Protein AF-A0A409YA67-F1 (afdb_monomer_lite)

Secondary structure (DSSP, 8-state):
--------GGG---GGG-EEEEPPTT-TT-EEEEETTTTEEESSPPTT--HHHHTTSBTHHHH--HHHHHHHHHHHHHH-----SS-------------

pLDDT: mean 75.48, std 21.65, range [28.98, 96.06]

Structure (mmCIF, N/CA/C/O backbone):
data_AF-A0A409YA67-F1
#
_entry.id   AF-A0A409YA67-F1
#
loop_
_atom_site.group_PDB
_atom_site.id
_atom_site.type_symbol
_atom_site.label_atom_id
_atom_site.label_alt_id
_atom_site.label_comp_id
_atom_site.label_asym_id
_atom_site.label_entity_id
_atom_site.label_seq_id
_atom_site.pdbx_PDB_ins_code
_atom_site.Cartn_x
_atom_site.Cartn_y
_atom_site.Cartn_z
_atom_site.occupancy
_atom_site.B_iso_or_equiv
_atom_site.auth_seq_id
_atom_site.auth_comp_id
_atom_site.auth_asym_id
_atom_site.auth_atom_id
_atom_site.pdbx_PDB_model_num
ATOM 1 N N . MET A 1 1 ? 13.749 -14.000 -19.914 1.00 39.81 1 MET A N 1
ATOM 2 C CA . MET A 1 1 ? 12.844 -13.155 -19.107 1.00 39.81 1 MET A CA 1
ATOM 3 C C . MET A 1 1 ? 13.116 -11.721 -19.529 1.00 39.81 1 MET A C 1
ATOM 5 O O . MET A 1 1 ? 14.295 -11.386 -19.574 1.00 39.81 1 MET A O 1
ATOM 9 N N . PRO A 1 2 ? 12.131 -10.926 -19.975 1.00 40.69 2 PRO A N 1
ATOM 10 C CA . PRO A 1 2 ? 12.414 -9.546 -20.343 1.00 40.69 2 PRO A CA 1
ATOM 11 C C . PRO A 1 2 ? 12.821 -8.764 -19.089 1.00 40.69 2 PRO A C 1
ATOM 13 O O . PRO A 1 2 ? 12.300 -9.007 -18.002 1.00 40.69 2 PRO A O 1
ATOM 16 N N . ASN A 1 3 ? 13.809 -7.889 -19.267 1.00 43.31 3 ASN A N 1
ATOM 17 C CA . ASN A 1 3 ? 14.406 -7.021 -18.256 1.00 43.31 3 ASN A CA 1
ATOM 18 C C . ASN A 1 3 ? 13.342 -6.358 -17.369 1.00 43.31 3 ASN A C 1
ATOM 20 O O . ASN A 1 3 ? 12.346 -5.852 -17.888 1.00 43.31 3 ASN A O 1
ATOM 24 N N . GLY A 1 4 ? 13.577 -6.353 -16.050 1.00 50.50 4 GLY A N 1
ATOM 25 C CA . GLY A 1 4 ? 12.700 -5.743 -15.049 1.00 50.50 4 GLY A CA 1
ATOM 26 C C . GLY A 1 4 ? 12.352 -4.309 -15.430 1.00 50.50 4 GLY A C 1
ATOM 27 O O . GLY A 1 4 ? 13.172 -3.402 -15.309 1.00 50.50 4 GLY A O 1
ATOM 28 N N . THR A 1 5 ? 11.146 -4.124 -15.957 1.00 59.47 5 THR A N 1
ATOM 29 C CA . THR A 1 5 ? 10.632 -2.804 -16.298 1.00 59.47 5 THR A CA 1
ATOM 30 C C . THR A 1 5 ? 10.286 -2.131 -14.984 1.00 59.47 5 THR A C 1
ATOM 32 O O . THR A 1 5 ? 9.460 -2.638 -14.230 1.00 59.47 5 THR A O 1
ATOM 35 N N . VAL A 1 6 ? 10.957 -1.021 -14.682 1.00 66.50 6 VAL A N 1
ATOM 36 C CA . VAL A 1 6 ? 10.594 -0.186 -13.537 1.00 66.50 6 VAL A CA 1
ATOM 37 C C . VAL A 1 6 ? 9.228 0.416 -13.851 1.00 66.50 6 VAL A C 1
ATOM 39 O O . VAL A 1 6 ? 9.113 1.272 -14.726 1.00 66.50 6 VAL A O 1
ATOM 42 N N . VAL A 1 7 ? 8.191 -0.083 -13.182 1.00 77.81 7 VAL A N 1
ATOM 43 C CA . VAL A 1 7 ? 6.829 0.445 -13.282 1.00 77.81 7 VAL A CA 1
ATOM 44 C C . VAL A 1 7 ? 6.710 1.622 -12.324 1.00 77.81 7 VAL A C 1
ATOM 46 O O . VAL A 1 7 ? 6.953 1.464 -11.128 1.00 77.81 7 VAL A O 1
ATOM 49 N N . ASP A 1 8 ? 6.347 2.795 -12.843 1.00 85.75 8 ASP A N 1
ATOM 50 C CA . ASP A 1 8 ? 6.060 3.966 -12.015 1.00 85.75 8 ASP A CA 1
ATOM 51 C C . ASP A 1 8 ? 4.619 3.879 -11.471 1.00 85.75 8 ASP A C 1
ATOM 53 O O . ASP A 1 8 ? 3.673 3.964 -12.266 1.00 85.75 8 ASP A O 1
ATOM 57 N N . PRO A 1 9 ? 4.422 3.722 -10.145 1.00 84.56 9 PRO A N 1
ATOM 58 C CA . PRO A 1 9 ? 3.101 3.564 -9.539 1.00 84.56 9 PRO A CA 1
ATOM 59 C C . PRO A 1 9 ? 2.137 4.707 -9.848 1.00 84.56 9 PRO A C 1
ATOM 61 O O . PRO A 1 9 ? 0.937 4.487 -9.965 1.00 84.56 9 PRO A O 1
ATOM 64 N N . ILE A 1 10 ? 2.640 5.937 -10.000 1.00 88.94 10 ILE A N 1
ATOM 65 C CA . ILE A 1 10 ? 1.772 7.109 -10.192 1.00 88.94 10 ILE A CA 1
ATOM 66 C C . ILE A 1 10 ? 1.181 7.192 -11.605 1.00 88.94 10 ILE A C 1
ATOM 68 O O . ILE A 1 10 ? 0.367 8.077 -11.866 1.00 88.94 10 ILE A O 1
ATOM 72 N N . THR A 1 11 ? 1.568 6.279 -12.504 1.00 89.31 11 THR A N 1
ATOM 73 C CA . THR A 1 11 ? 0.972 6.139 -13.843 1.00 89.31 11 THR A CA 1
ATOM 74 C C . THR A 1 11 ? -0.524 5.828 -13.763 1.00 89.31 11 THR A C 1
ATOM 76 O O . THR A 1 11 ? -1.272 6.186 -14.670 1.00 89.31 11 THR A O 1
ATOM 79 N N . ASP A 1 12 ? -0.972 5.204 -12.670 1.00 90.88 12 ASP A N 1
ATOM 80 C CA . ASP A 1 12 ? -2.378 4.911 -12.416 1.00 90.88 12 ASP A CA 1
ATOM 81 C C . ASP A 1 12 ? -2.736 5.191 -10.952 1.00 90.88 12 ASP A C 1
ATOM 83 O O . ASP A 1 12 ? -2.405 4.425 -10.047 1.00 90.88 12 ASP A O 1
ATOM 87 N N . LYS A 1 13 ? -3.409 6.321 -10.720 1.00 92.50 13 LYS A N 1
ATOM 88 C CA . LYS A 1 13 ? -3.823 6.784 -9.387 1.00 92.50 13 LYS A CA 1
ATOM 89 C C . LYS A 1 13 ? -5.253 6.397 -9.004 1.00 92.50 13 LYS A C 1
ATOM 91 O O . LYS A 1 13 ? -5.703 6.799 -7.937 1.00 92.50 13 LYS A O 1
ATOM 96 N N . ASP A 1 14 ? -5.977 5.667 -9.851 1.00 93.94 14 ASP A N 1
ATOM 97 C CA . ASP A 1 14 ? -7.343 5.253 -9.528 1.00 93.94 14 ASP A CA 1
ATOM 98 C C . ASP A 1 14 ? -7.314 4.113 -8.493 1.00 93.94 14 ASP A C 1
ATOM 100 O O . ASP A 1 14 ? -6.869 3.011 -8.824 1.00 93.94 14 ASP A O 1
ATOM 104 N N . PRO A 1 15 ? -7.792 4.333 -7.253 1.00 91.19 15 PRO A N 1
ATOM 105 C CA . PRO A 1 15 ? -7.691 3.354 -6.172 1.00 91.19 15 PRO A CA 1
ATOM 106 C C . PRO A 1 15 ? -8.442 2.047 -6.459 1.00 91.19 15 PRO A C 1
ATOM 108 O O . PRO A 1 15 ? -8.104 1.017 -5.882 1.00 91.19 15 PRO A O 1
ATOM 111 N N . SER A 1 16 ? -9.416 2.047 -7.378 1.00 93.62 16 SER A N 1
ATOM 112 C CA . SER A 1 16 ? -10.154 0.837 -7.763 1.00 93.62 16 SER A CA 1
ATOM 113 C C . SER A 1 16 ? -9.327 -0.146 -8.599 1.00 93.62 16 SER A C 1
ATOM 115 O O . SER A 1 16 ? -9.696 -1.313 -8.735 1.00 93.62 16 SER A O 1
ATOM 117 N N . HIS A 1 17 ? -8.209 0.308 -9.174 1.00 94.62 17 HIS A N 1
ATOM 118 C CA . HIS A 1 17 ? -7.274 -0.541 -9.916 1.00 94.62 17 HIS A CA 1
ATOM 119 C C . HIS A 1 17 ? -6.202 -1.159 -9.014 1.00 94.62 17 HIS A C 1
ATOM 121 O O . HIS A 1 17 ? -5.472 -2.055 -9.446 1.00 94.62 17 HIS A O 1
ATOM 127 N N . TRP A 1 18 ? -6.116 -0.677 -7.776 1.00 95.38 18 TRP A N 1
ATOM 128 C CA . TRP A 1 18 ? -5.199 -1.160 -6.763 1.00 95.38 18 TRP A CA 1
ATOM 129 C C . TRP A 1 18 ? -5.877 -2.196 -5.883 1.00 95.38 18 TRP A C 1
ATOM 131 O O . TRP A 1 18 ? -7.033 -2.044 -5.494 1.00 95.38 18 TRP A O 1
ATOM 141 N N . VAL A 1 19 ? -5.127 -3.235 -5.543 1.00 94.56 19 VAL A N 1
ATOM 142 C CA . VAL A 1 19 ? -5.548 -4.266 -4.602 1.00 94.56 19 VAL A CA 1
ATOM 143 C C . VAL A 1 19 ? -4.489 -4.387 -3.517 1.00 94.56 19 VAL A C 1
ATOM 145 O O . VAL A 1 19 ? -3.288 -4.377 -3.806 1.00 94.56 19 VAL A O 1
ATOM 148 N N . VAL A 1 20 ? -4.955 -4.486 -2.277 1.00 93.00 20 VAL A N 1
ATOM 149 C CA . VAL A 1 20 ? -4.136 -4.749 -1.103 1.00 93.00 20 VAL A CA 1
ATOM 150 C C . VAL A 1 20 ? -4.641 -6.006 -0.429 1.00 93.00 20 VAL A C 1
ATOM 152 O O . VAL A 1 20 ? -5.819 -6.114 -0.101 1.00 93.00 20 VAL A O 1
ATOM 155 N N . GLU A 1 21 ? -3.737 -6.952 -0.237 1.00 91.00 21 GLU A N 1
ATOM 156 C CA . GLU A 1 21 ? -4.041 -8.262 0.322 1.00 91.00 21 GLU A CA 1
ATOM 157 C C . GLU A 1 21 ? -2.977 -8.630 1.358 1.00 91.00 21 GLU A C 1
ATOM 159 O O . GLU A 1 21 ? -1.828 -8.183 1.286 1.00 91.00 21 GLU A O 1
ATOM 164 N N . ARG A 1 22 ? -3.372 -9.444 2.340 1.00 86.25 22 ARG A N 1
ATOM 165 C CA . ARG A 1 22 ? -2.444 -10.131 3.242 1.00 86.25 22 ARG A CA 1
ATOM 166 C C . ARG A 1 22 ? -2.207 -11.543 2.738 1.00 86.25 22 ARG A C 1
ATOM 168 O O . ARG A 1 22 ? -3.142 -12.194 2.269 1.00 86.25 22 ARG A O 1
ATOM 175 N N . ASP A 1 23 ? -0.983 -12.030 2.897 1.00 77.81 23 ASP A N 1
ATOM 176 C CA . ASP A 1 23 ? -0.685 -13.429 2.625 1.00 77.81 23 ASP A CA 1
ATOM 177 C C . ASP A 1 23 ? -1.573 -14.350 3.485 1.00 77.81 23 ASP A C 1
ATOM 179 O O . ASP A 1 23 ? -1.884 -14.042 4.644 1.00 77.81 23 ASP A O 1
ATOM 183 N N . PRO A 1 24 ? -2.033 -15.486 2.932 1.00 70.19 24 PRO A N 1
ATOM 184 C CA . PRO A 1 24 ? -2.824 -16.438 3.691 1.00 70.19 24 PRO A CA 1
ATOM 185 C C . PRO A 1 24 ? -1.993 -17.050 4.836 1.00 70.19 24 PRO A C 1
ATOM 187 O O . PRO A 1 24 ? -0.762 -17.081 4.780 1.00 70.19 24 PRO A O 1
ATOM 190 N N . PRO A 1 25 ? -2.642 -17.593 5.882 1.00 63.69 25 PRO A N 1
ATOM 191 C CA . PRO A 1 25 ? -1.943 -18.299 6.952 1.00 63.69 25 PRO A CA 1
ATOM 192 C C . PRO A 1 25 ? -1.014 -19.399 6.400 1.00 63.69 25 PRO A C 1
ATOM 194 O O . PRO A 1 25 ? -1.415 -20.107 5.472 1.00 63.69 25 PRO A O 1
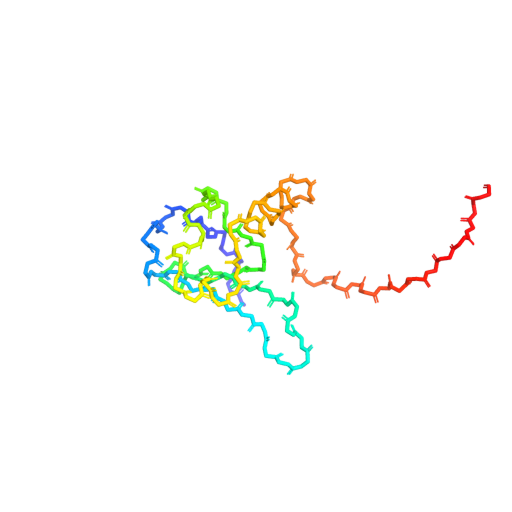ATOM 197 N N . PRO A 1 26 ? 0.181 -19.612 6.988 1.00 66.00 26 PRO A N 1
ATOM 198 C CA . PRO A 1 26 ? 0.677 -19.056 8.254 1.00 66.00 26 PRO A CA 1
ATOM 199 C C . PRO A 1 26 ? 1.342 -17.669 8.142 1.00 66.00 26 PRO A C 1
ATOM 201 O O . PRO A 1 26 ? 1.656 -17.071 9.171 1.00 66.00 26 PRO A O 1
ATOM 204 N N . ASP A 1 27 ? 1.514 -17.138 6.932 1.00 63.03 27 ASP A N 1
ATOM 205 C CA . ASP A 1 27 ? 2.312 -15.940 6.632 1.00 63.03 27 ASP A CA 1
ATOM 206 C C . ASP A 1 27 ? 1.500 -14.628 6.686 1.00 63.03 27 ASP A C 1
ATOM 208 O O . ASP A 1 27 ? 1.869 -13.626 6.080 1.00 63.03 27 ASP A O 1
ATOM 212 N N . VAL A 1 28 ? 0.432 -14.600 7.497 1.00 62.00 28 VAL A N 1
ATOM 213 C CA . VAL A 1 28 ? -0.564 -13.508 7.668 1.00 62.00 28 VAL A CA 1
ATOM 214 C C . VAL A 1 28 ? 0.004 -12.124 8.034 1.00 62.00 28 VAL A C 1
ATOM 216 O O . VAL A 1 28 ? -0.731 -11.147 8.167 1.00 62.00 28 VAL A O 1
ATOM 219 N N . HIS A 1 29 ? 1.317 -12.023 8.212 1.00 65.75 29 HIS A N 1
ATOM 220 C CA . HIS A 1 29 ? 2.028 -10.806 8.585 1.00 65.75 29 HIS A CA 1
ATOM 221 C C . HIS A 1 29 ? 2.500 -9.983 7.381 1.00 65.75 29 HIS A C 1
ATOM 223 O O . HIS A 1 29 ? 3.008 -8.881 7.577 1.00 65.75 29 HIS A O 1
ATOM 229 N N . VAL A 1 30 ? 2.370 -10.498 6.155 1.00 79.69 30 VAL A N 1
ATOM 230 C CA . VAL A 1 30 ? 2.881 -9.832 4.953 1.00 79.69 30 VAL A CA 1
ATOM 231 C C . VAL A 1 30 ? 1.725 -9.230 4.159 1.00 79.69 30 VAL A C 1
ATOM 233 O O . VAL A 1 30 ? 0.801 -9.937 3.768 1.00 79.69 30 VAL A O 1
ATOM 236 N N . ILE A 1 31 ? 1.773 -7.914 3.935 1.00 86.44 31 ILE A N 1
ATOM 237 C CA . ILE A 1 31 ? 0.843 -7.179 3.068 1.00 86.44 31 ILE A CA 1
ATOM 238 C C . ILE A 1 31 ? 1.529 -6.956 1.723 1.00 86.44 31 ILE A C 1
ATOM 240 O O . ILE A 1 31 ? 2.703 -6.588 1.689 1.00 86.44 31 ILE A O 1
ATOM 244 N N . PHE A 1 32 ? 0.800 -7.121 0.625 1.00 88.69 32 PHE A N 1
ATOM 245 C CA . PHE A 1 32 ? 1.277 -6.738 -0.697 1.00 88.69 32 PHE A CA 1
ATOM 246 C C . PHE A 1 32 ? 0.294 -5.814 -1.413 1.00 88.69 32 PHE A C 1
ATOM 248 O O . PHE A 1 32 ? -0.919 -5.867 -1.221 1.00 88.69 32 PHE A O 1
ATOM 255 N N . PHE A 1 33 ? 0.859 -4.956 -2.255 1.00 91.25 33 PHE A N 1
ATOM 256 C CA . PHE A 1 33 ? 0.179 -3.975 -3.082 1.00 91.25 33 PHE A CA 1
ATOM 257 C C . PHE A 1 33 ? 0.344 -4.378 -4.539 1.00 91.25 33 PHE A C 1
ATOM 259 O O . PHE A 1 33 ? 1.465 -4.577 -5.018 1.00 91.25 33 PHE A O 1
ATOM 266 N N . GLN A 1 34 ? -0.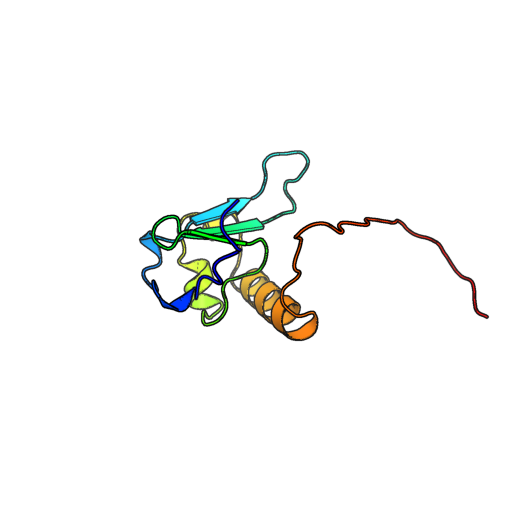760 -4.439 -5.270 1.00 92.88 34 GLN A N 1
ATOM 267 C CA . GLN A 1 34 ? -0.741 -4.754 -6.691 1.00 92.88 34 GLN A CA 1
ATOM 268 C C . GLN A 1 34 ? -1.614 -3.789 -7.488 1.00 92.88 34 GLN A C 1
ATOM 270 O O . GLN A 1 34 ? -2.679 -3.372 -7.040 1.00 92.88 34 GLN A O 1
ATOM 275 N N . ASN A 1 35 ? -1.168 -3.471 -8.699 1.00 92.25 35 ASN A N 1
ATOM 276 C CA . ASN A 1 35 ? -1.996 -2.862 -9.732 1.00 92.25 35 ASN A CA 1
ATOM 277 C C . ASN A 1 35 ? -1.749 -3.621 -11.047 1.00 92.25 35 ASN A C 1
ATOM 279 O O . ASN A 1 35 ? -0.776 -3.342 -11.762 1.00 92.25 35 ASN A O 1
ATOM 283 N N . PRO A 1 36 ? -2.623 -4.586 -11.390 1.00 88.94 36 PRO A N 1
ATOM 284 C CA . PRO A 1 36 ? -2.477 -5.399 -12.593 1.00 88.94 36 PRO A CA 1
ATOM 285 C C . PRO A 1 36 ? -2.525 -4.597 -13.898 1.00 88.94 36 PRO A C 1
ATOM 287 O O . PRO A 1 36 ? -1.967 -5.047 -14.897 1.00 88.94 36 PRO A O 1
ATOM 290 N N . LYS A 1 37 ? -3.158 -3.412 -13.918 1.00 89.38 37 LYS A N 1
ATOM 291 C CA . LYS A 1 37 ? -3.269 -2.593 -15.138 1.00 89.38 37 LYS A CA 1
ATOM 292 C C . LYS A 1 37 ? -1.928 -2.041 -15.593 1.00 89.38 37 LYS A C 1
ATOM 294 O O . LYS A 1 37 ? -1.685 -1.953 -16.794 1.00 89.38 37 LYS A O 1
ATOM 299 N N . ILE A 1 38 ? -1.071 -1.691 -14.640 1.00 85.75 38 ILE A N 1
ATOM 300 C CA . ILE A 1 38 ? 0.289 -1.204 -14.904 1.00 85.75 38 ILE A CA 1
ATOM 301 C C . ILE A 1 38 ? 1.354 -2.279 -14.653 1.00 85.75 38 ILE A C 1
ATOM 303 O O . ILE A 1 38 ? 2.538 -2.021 -14.844 1.00 85.75 38 ILE A O 1
ATOM 307 N N . GLY A 1 39 ? 0.951 -3.486 -14.243 1.00 85.44 39 GLY A N 1
ATOM 308 C CA . GLY A 1 39 ? 1.867 -4.577 -13.910 1.00 85.44 39 GLY A CA 1
ATOM 309 C C . GLY A 1 39 ? 2.687 -4.319 -12.643 1.00 85.44 39 GLY A C 1
ATOM 310 O O . GLY A 1 39 ? 3.825 -4.776 -12.555 1.00 85.44 39 GLY A O 1
ATOM 311 N N . TYR A 1 40 ? 2.141 -3.568 -11.682 1.00 87.44 40 TYR A N 1
ATOM 312 C CA . TYR A 1 40 ? 2.796 -3.292 -10.404 1.00 87.44 40 TYR A CA 1
ATOM 313 C C . TYR A 1 40 ? 2.497 -4.392 -9.380 1.00 87.44 40 TYR A C 1
ATOM 315 O O . TYR A 1 40 ? 1.342 -4.787 -9.221 1.00 87.44 40 TYR A O 1
ATOM 323 N N . PHE A 1 41 ? 3.527 -4.835 -8.659 1.00 87.56 41 PHE A N 1
ATOM 324 C CA . PHE A 1 41 ? 3.433 -5.747 -7.518 1.00 87.56 41 PHE A CA 1
ATOM 325 C C . PHE A 1 41 ? 4.589 -5.464 -6.550 1.00 87.56 41 PHE A C 1
ATOM 327 O O . PHE A 1 41 ? 5.742 -5.392 -6.982 1.00 87.56 41 PHE A O 1
ATOM 334 N N . SER A 1 42 ? 4.299 -5.275 -5.263 1.00 86.38 42 SER A N 1
ATOM 335 C CA . SER A 1 42 ? 5.300 -4.929 -4.248 1.00 86.38 42 SER A CA 1
ATOM 336 C C . SER A 1 42 ? 4.807 -5.223 -2.833 1.00 86.38 42 SER A C 1
ATOM 338 O O . SER A 1 42 ? 3.628 -5.054 -2.542 1.00 86.38 42 SER A O 1
ATOM 340 N N . TYR A 1 43 ? 5.725 -5.584 -1.937 1.00 86.06 43 TYR A N 1
ATOM 341 C CA . TYR A 1 43 ? 5.469 -5.645 -0.492 1.00 86.06 43 TYR A CA 1
ATOM 342 C C . TYR A 1 43 ? 5.620 -4.275 0.189 1.00 86.06 43 TYR A C 1
ATOM 344 O O . TYR A 1 43 ? 5.053 -4.033 1.250 1.00 86.06 43 TYR A O 1
ATOM 352 N N . ASP A 1 44 ? 6.342 -3.347 -0.443 1.00 85.88 44 ASP A N 1
ATOM 353 C CA . ASP A 1 44 ? 6.381 -1.950 -0.018 1.00 85.88 44 ASP A CA 1
ATOM 354 C C . ASP A 1 44 ? 5.180 -1.170 -0.565 1.00 85.88 44 ASP A C 1
ATOM 356 O O . ASP A 1 44 ? 4.780 -1.402 -1.715 1.00 85.88 44 ASP A O 1
ATOM 360 N N . PRO A 1 45 ? 4.687 -0.156 0.170 1.00 89.31 45 PRO A N 1
ATOM 361 C CA . PRO A 1 45 ? 3.655 0.733 -0.341 1.00 89.31 45 PRO A CA 1
ATOM 362 C C . PRO A 1 45 ? 4.154 1.523 -1.564 1.00 89.31 45 PRO A C 1
ATOM 364 O O . PRO A 1 45 ? 5.282 2.052 -1.547 1.00 89.31 45 PRO A O 1
ATOM 367 N N . PRO A 1 46 ? 3.318 1.699 -2.605 1.00 90.62 46 PRO A N 1
ATOM 368 C CA . PRO A 1 46 ? 3.715 2.392 -3.824 1.00 90.62 46 PRO A CA 1
ATOM 369 C C . PRO A 1 46 ? 4.186 3.823 -3.549 1.00 90.62 46 PRO A C 1
ATOM 371 O O . PRO A 1 46 ? 3.604 4.583 -2.767 1.00 90.62 46 PRO A O 1
ATOM 374 N N . LYS A 1 47 ? 5.298 4.206 -4.186 1.00 89.50 47 LYS A N 1
ATOM 375 C CA . LYS A 1 47 ? 5.836 5.571 -4.096 1.00 89.50 47 LYS A CA 1
ATOM 376 C C . LYS A 1 47 ? 4.870 6.567 -4.737 1.00 89.50 47 LYS A C 1
ATOM 378 O O . LYS A 1 47 ? 4.254 6.272 -5.752 1.00 89.50 47 LYS A O 1
ATOM 383 N N . GLY A 1 48 ? 4.777 7.757 -4.145 1.00 89.25 48 GLY A N 1
ATOM 384 C CA . GLY A 1 48 ? 3.931 8.843 -4.654 1.00 89.25 48 GLY A CA 1
ATOM 385 C C . GLY A 1 48 ? 2.468 8.817 -4.194 1.00 89.25 48 GLY A C 1
ATOM 386 O O . GLY A 1 48 ? 1.698 9.658 -4.663 1.00 89.25 48 GLY A O 1
ATOM 387 N N . PHE A 1 49 ? 2.120 7.904 -3.280 1.00 92.38 49 PHE A N 1
ATOM 388 C CA . PHE A 1 49 ? 0.826 7.844 -2.595 1.00 92.38 49 PHE A CA 1
ATOM 389 C C . PHE A 1 49 ? 0.954 8.247 -1.118 1.00 92.38 49 PHE A C 1
ATOM 391 O O . PHE A 1 49 ? 1.964 7.938 -0.471 1.00 92.38 49 PHE A O 1
ATOM 398 N N . THR A 1 50 ? -0.055 8.938 -0.587 1.00 95.06 50 THR A N 1
ATOM 399 C CA . THR A 1 50 ? -0.194 9.236 0.846 1.00 95.06 50 THR A CA 1
ATOM 400 C C . THR A 1 50 ? -0.863 8.081 1.586 1.00 95.06 50 THR A C 1
ATOM 402 O O . THR A 1 50 ? -1.477 7.208 0.979 1.00 95.06 50 THR A O 1
ATOM 405 N N . ALA A 1 51 ? -0.777 8.076 2.918 1.00 94.31 51 ALA A N 1
ATOM 406 C CA . ALA A 1 51 ? -1.429 7.048 3.727 1.00 94.31 51 ALA A CA 1
ATOM 407 C C . ALA A 1 51 ? -2.954 7.039 3.526 1.00 94.31 51 ALA A C 1
ATOM 409 O O . ALA A 1 51 ? -3.559 5.974 3.481 1.00 94.31 51 ALA A O 1
ATOM 410 N N . GLU A 1 52 ? -3.559 8.218 3.361 1.00 96.06 52 GLU A N 1
ATOM 411 C CA . GLU A 1 52 ? -4.985 8.396 3.082 1.00 96.06 52 GLU A CA 1
ATOM 412 C C . GLU A 1 52 ? -5.385 7.826 1.717 1.00 96.06 52 GLU A C 1
ATOM 414 O O . GLU A 1 52 ? -6.489 7.311 1.582 1.00 96.06 52 GLU A O 1
ATOM 419 N N . GLU A 1 53 ? -4.504 7.898 0.717 1.00 95.50 53 GLU A N 1
ATOM 420 C CA . GLU A 1 53 ? -4.739 7.277 -0.590 1.00 95.50 53 GLU A CA 1
ATOM 421 C C . GLU A 1 53 ? -4.583 5.750 -0.513 1.00 95.50 53 GLU A C 1
ATOM 423 O O . GLU A 1 53 ? -5.398 5.024 -1.075 1.00 95.50 53 GLU A O 1
ATOM 428 N N . LEU A 1 54 ? -3.587 5.243 0.226 1.00 94.25 54 LEU A N 1
ATOM 429 C CA . LEU A 1 54 ? -3.364 3.798 0.372 1.00 94.25 54 LEU A CA 1
ATOM 430 C C . LEU A 1 54 ? -4.543 3.081 1.039 1.00 94.25 54 LEU A C 1
ATOM 432 O O . LEU A 1 54 ? -4.921 1.997 0.603 1.00 94.25 54 LEU A O 1
ATOM 436 N N . VAL A 1 55 ? -5.148 3.680 2.072 1.00 95.38 55 VAL A N 1
ATOM 437 C CA . VAL A 1 55 ? -6.321 3.092 2.752 1.00 95.38 55 VAL A CA 1
ATOM 438 C C . VAL A 1 55 ? -7.588 3.096 1.888 1.00 95.38 55 VAL A C 1
ATOM 440 O O . VAL A 1 55 ? -8.580 2.492 2.278 1.00 95.38 55 VAL A O 1
ATOM 443 N N . GLN A 1 56 ? -7.581 3.774 0.735 1.00 95.88 56 GLN A N 1
ATOM 444 C CA . GLN A 1 56 ? -8.695 3.758 -0.220 1.00 95.88 56 GLN A CA 1
ATOM 445 C C . GLN A 1 56 ? -8.577 2.639 -1.260 1.00 95.88 56 GLN A C 1
ATOM 447 O O . GLN A 1 56 ? -9.513 2.439 -2.032 1.00 95.88 56 GLN A O 1
ATOM 452 N N . PHE A 1 57 ? -7.447 1.929 -1.317 1.00 95.75 57 PHE A N 1
ATOM 453 C CA . PHE A 1 57 ? -7.274 0.816 -2.247 1.00 95.75 57 PHE A CA 1
ATOM 454 C C . PHE A 1 57 ? -8.213 -0.341 -1.907 1.00 95.75 57 PHE A C 1
ATOM 456 O O . PHE A 1 57 ? -8.586 -0.553 -0.751 1.00 95.75 57 PHE A O 1
ATOM 463 N N . ASN A 1 58 ? -8.581 -1.125 -2.918 1.00 95.19 58 ASN A N 1
ATOM 464 C CA . ASN A 1 58 ? -9.458 -2.267 -2.703 1.00 95.19 58 ASN A CA 1
ATOM 465 C C . ASN A 1 58 ? -8.790 -3.300 -1.773 1.00 95.19 58 ASN A C 1
ATOM 467 O O . ASN A 1 58 ? -7.630 -3.650 -1.984 1.00 95.19 58 ASN A O 1
ATOM 471 N N . GLY A 1 59 ? -9.504 -3.780 -0.751 1.00 91.31 59 GLY A N 1
ATOM 472 C CA . GLY A 1 59 ? -8.974 -4.710 0.264 1.00 91.31 59 GLY A CA 1
ATOM 473 C C . GLY A 1 59 ? -8.117 -4.060 1.362 1.00 91.31 59 GLY A C 1
ATOM 474 O O . GLY A 1 59 ? -7.752 -4.720 2.336 1.00 91.31 59 GLY A O 1
ATOM 475 N N . ALA A 1 60 ? -7.835 -2.754 1.269 1.00 92.06 60 ALA A N 1
ATOM 476 C CA . ALA A 1 60 ? -7.019 -2.061 2.261 1.00 92.06 60 ALA A CA 1
ATOM 477 C C . ALA A 1 60 ? -7.666 -2.042 3.651 1.00 92.06 60 ALA A C 1
ATOM 479 O O . ALA A 1 60 ? -6.972 -2.269 4.632 1.00 92.06 60 ALA A O 1
ATOM 480 N N . GLU A 1 61 ? -8.980 -1.849 3.759 1.00 89.75 61 GLU A N 1
ATOM 481 C CA . GLU A 1 61 ? -9.674 -1.788 5.057 1.00 89.75 61 GLU A CA 1
ATOM 482 C C . GLU A 1 61 ? -9.566 -3.079 5.890 1.00 89.75 61 GLU A C 1
ATOM 484 O O . GLU A 1 61 ? -9.608 -3.033 7.119 1.00 89.75 61 GLU A O 1
ATOM 489 N N . GLU A 1 62 ? -9.374 -4.227 5.235 1.00 87.19 62 GLU A N 1
ATOM 490 C CA . GLU A 1 62 ? -9.176 -5.527 5.887 1.00 87.19 62 GLU A CA 1
ATOM 491 C C . GLU A 1 62 ? -7.699 -5.772 6.251 1.00 87.19 62 GLU A C 1
ATOM 493 O O . GLU A 1 62 ? -7.381 -6.619 7.094 1.00 87.19 62 GLU A O 1
ATOM 498 N N . CYS A 1 63 ? -6.788 -5.016 5.630 1.00 85.44 63 CYS A N 1
ATOM 499 C CA . CYS A 1 63 ? -5.349 -5.257 5.660 1.00 85.44 63 CYS A CA 1
ATOM 500 C C . CYS A 1 63 ? -4.540 -4.173 6.392 1.00 85.44 63 CYS A C 1
ATOM 502 O O . CYS A 1 63 ? -3.485 -4.495 6.940 1.00 85.44 63 CYS A O 1
ATOM 504 N N . LEU A 1 64 ? -4.997 -2.920 6.422 1.00 87.69 64 LEU A N 1
ATOM 505 C CA . LEU A 1 64 ? -4.273 -1.777 6.978 1.00 87.69 64 LEU A CA 1
ATOM 506 C C . LEU A 1 64 ? -5.196 -0.699 7.560 1.00 87.69 64 LEU A C 1
ATOM 508 O O . LEU A 1 64 ? -6.160 -0.242 6.951 1.00 87.69 64 LEU A O 1
ATOM 512 N N . THR A 1 65 ? -4.808 -0.199 8.724 1.00 90.62 65 THR A N 1
ATOM 513 C CA . THR A 1 65 ? -5.293 1.059 9.288 1.00 90.62 65 THR A CA 1
ATOM 514 C C . THR A 1 65 ? -4.501 2.251 8.743 1.00 90.62 65 THR A C 1
ATOM 516 O O . THR A 1 65 ? -3.400 2.118 8.203 1.00 90.62 65 THR A O 1
ATOM 519 N N . LEU A 1 66 ? -5.029 3.465 8.935 1.00 93.44 66 LEU A N 1
ATOM 520 C CA . LEU A 1 66 ? -4.327 4.696 8.557 1.00 93.44 66 LEU A CA 1
ATOM 521 C C . LEU A 1 66 ? -2.978 4.859 9.281 1.00 93.44 66 LEU A C 1
ATOM 523 O O . LEU A 1 66 ? -2.035 5.398 8.704 1.00 93.44 66 LEU A O 1
ATOM 527 N N . GLU A 1 67 ? -2.872 4.417 10.537 1.00 91.38 67 GLU A N 1
ATOM 528 C CA . GLU A 1 67 ? -1.612 4.478 11.287 1.00 91.38 67 GLU A CA 1
ATOM 529 C C . GLU A 1 67 ? -0.584 3.479 10.748 1.00 91.38 67 GLU A C 1
ATOM 531 O O . GLU A 1 67 ? 0.574 3.848 10.551 1.00 91.38 67 GLU A O 1
ATOM 536 N N . GLU A 1 68 ? -1.009 2.260 10.411 1.00 89.50 68 GLU A N 1
ATOM 537 C CA . GLU A 1 68 ? -0.143 1.261 9.774 1.00 89.50 68 GLU A CA 1
ATOM 538 C C . GLU A 1 68 ? 0.332 1.728 8.393 1.00 89.50 68 GLU A C 1
ATOM 540 O O . GLU A 1 68 ? 1.518 1.627 8.087 1.00 89.50 68 GLU A O 1
ATOM 545 N N . ALA A 1 69 ? -0.537 2.343 7.584 1.00 91.19 69 ALA A N 1
ATOM 546 C CA . ALA A 1 69 ? -0.144 2.921 6.299 1.00 91.19 69 ALA A CA 1
ATOM 547 C C . ALA A 1 69 ? 0.928 4.018 6.451 1.00 91.19 69 ALA A C 1
ATOM 549 O O . ALA A 1 69 ? 1.891 4.068 5.680 1.00 91.19 69 ALA A O 1
ATOM 550 N N . LYS A 1 70 ? 0.807 4.881 7.471 1.00 92.00 70 LYS A N 1
ATOM 551 C CA . LYS A 1 70 ? 1.833 5.890 7.797 1.00 92.00 70 LYS A CA 1
ATOM 552 C C . LYS A 1 70 ? 3.147 5.241 8.226 1.00 92.00 70 LYS A C 1
ATOM 554 O O . LYS A 1 70 ? 4.209 5.704 7.801 1.00 92.00 70 LYS A O 1
ATOM 559 N N . ALA A 1 71 ? 3.079 4.178 9.028 1.00 89.88 71 ALA A N 1
ATOM 560 C CA . ALA A 1 71 ? 4.252 3.428 9.458 1.00 89.88 71 ALA A CA 1
ATOM 561 C C . ALA A 1 71 ? 4.969 2.784 8.260 1.00 89.88 71 ALA A C 1
ATOM 563 O O . ALA A 1 71 ? 6.170 2.981 8.113 1.00 89.88 71 ALA A O 1
ATOM 564 N N . LEU A 1 72 ? 4.236 2.137 7.347 1.00 87.94 72 LEU A N 1
ATOM 565 C CA . LEU A 1 72 ? 4.791 1.518 6.135 1.00 87.94 72 LEU A CA 1
ATOM 566 C C . LEU A 1 72 ? 5.460 2.542 5.204 1.00 87.94 72 LEU A C 1
ATOM 568 O O . LEU A 1 72 ? 6.552 2.307 4.689 1.00 87.94 72 LEU A O 1
ATOM 572 N N . ILE A 1 73 ? 4.838 3.710 4.994 1.00 89.88 73 ILE A N 1
ATOM 573 C CA . ILE A 1 73 ? 5.445 4.794 4.200 1.00 89.88 73 ILE A CA 1
ATOM 574 C C . ILE A 1 73 ? 6.740 5.287 4.855 1.00 89.88 73 ILE A C 1
ATOM 576 O O . ILE A 1 73 ? 7.724 5.532 4.153 1.00 89.88 73 ILE A O 1
ATOM 580 N N . THR A 1 74 ? 6.732 5.451 6.179 1.00 88.38 74 THR A N 1
ATOM 581 C CA . THR A 1 74 ? 7.905 5.893 6.945 1.00 88.38 74 THR A CA 1
ATOM 582 C C . THR A 1 74 ? 9.024 4.863 6.845 1.00 88.38 74 THR A C 1
ATOM 584 O O . THR A 1 74 ? 10.130 5.217 6.446 1.00 88.38 74 THR A O 1
ATOM 587 N N . GLU A 1 75 ? 8.717 3.586 7.073 1.00 84.50 75 GLU A N 1
ATOM 588 C CA . GLU A 1 75 ? 9.663 2.477 6.967 1.00 84.50 75 GLU A CA 1
ATOM 589 C C . GLU A 1 75 ? 10.304 2.404 5.575 1.00 84.50 75 GLU A C 1
ATOM 591 O O . GLU A 1 75 ? 11.529 2.373 5.467 1.00 84.50 7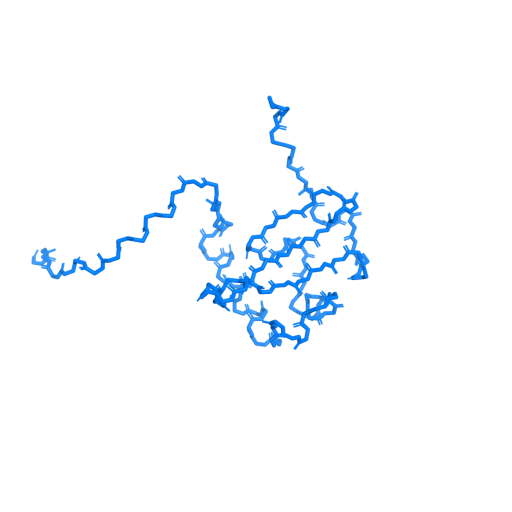5 GLU A O 1
ATOM 596 N N . ARG A 1 76 ? 9.503 2.474 4.504 1.00 86.00 76 ARG A N 1
ATOM 597 C CA . ARG A 1 76 ? 10.003 2.515 3.119 1.00 86.00 76 ARG A CA 1
ATOM 598 C C . ARG A 1 76 ? 10.912 3.722 2.863 1.00 86.00 76 ARG A C 1
ATOM 600 O O . ARG A 1 76 ? 11.849 3.647 2.070 1.00 86.00 76 ARG A O 1
ATOM 607 N N . ASN A 1 77 ? 10.622 4.874 3.467 1.00 83.00 77 ASN A N 1
ATOM 608 C CA . ASN A 1 77 ? 11.447 6.072 3.293 1.00 83.00 77 ASN A CA 1
ATOM 609 C C . ASN A 1 77 ? 12.776 5.970 4.062 1.00 83.00 77 ASN A C 1
ATOM 611 O O . ASN A 1 77 ? 13.792 6.442 3.558 1.00 83.00 77 ASN A O 1
ATOM 615 N N . GLU A 1 78 ? 12.777 5.353 5.246 1.00 81.31 78 GLU A N 1
ATOM 616 C CA . GLU A 1 78 ? 13.967 5.176 6.089 1.00 81.31 78 GLU A CA 1
ATOM 617 C C . GLU A 1 78 ? 14.884 4.052 5.593 1.00 81.31 78 GLU A C 1
ATOM 619 O O . GLU A 1 78 ? 16.100 4.229 5.522 1.00 81.31 78 GLU A O 1
ATOM 624 N N . LYS A 1 79 ? 14.312 2.898 5.235 1.00 70.56 79 LYS A N 1
ATOM 625 C CA . LYS A 1 79 ? 15.058 1.706 4.799 1.00 70.56 79 LYS A CA 1
ATOM 626 C C . LYS A 1 79 ? 15.337 1.688 3.292 1.00 70.56 79 LYS A C 1
ATOM 628 O O . LYS A 1 79 ? 16.131 0.873 2.825 1.00 70.56 79 LYS A O 1
ATOM 633 N N . GLY A 1 80 ? 14.709 2.587 2.530 1.00 62.41 80 GLY A N 1
ATOM 634 C CA . GLY A 1 80 ? 14.546 2.429 1.086 1.00 62.41 80 GLY A CA 1
ATOM 635 C C . GLY A 1 80 ? 13.452 1.403 0.768 1.00 62.41 80 GLY A C 1
ATOM 636 O O . GLY A 1 80 ? 12.884 0.790 1.667 1.00 62.41 80 GLY A O 1
ATOM 637 N N . THR A 1 81 ? 13.135 1.213 -0.517 1.00 53.56 81 THR A N 1
ATOM 638 C CA . THR A 1 81 ? 12.292 0.074 -0.916 1.00 53.56 81 THR A CA 1
ATOM 639 C C . THR A 1 81 ? 13.034 -1.195 -0.537 1.00 53.56 81 THR A C 1
ATOM 641 O O . THR A 1 81 ? 14.144 -1.414 -1.040 1.00 53.56 81 THR A O 1
ATOM 644 N N . LEU A 1 82 ? 12.454 -1.995 0.353 1.00 47.19 82 LEU A N 1
ATOM 645 C CA . LEU A 1 82 ? 12.887 -3.350 0.617 1.00 47.19 82 LEU A CA 1
ATOM 646 C C . LEU A 1 82 ? 12.669 -4.101 -0.696 1.00 47.19 82 LEU A C 1
ATOM 648 O O . LEU A 1 82 ? 11.600 -4.620 -0.999 1.00 47.19 82 LEU A O 1
ATOM 652 N N . ASN A 1 83 ? 13.713 -4.113 -1.523 1.00 38.19 83 ASN A N 1
ATOM 653 C CA . ASN A 1 83 ? 13.821 -5.000 -2.662 1.00 38.19 83 ASN A CA 1
ATOM 654 C C . ASN A 1 83 ? 13.864 -6.418 -2.077 1.00 38.19 83 ASN A C 1
ATOM 656 O O . ASN A 1 83 ? 14.925 -7.020 -1.946 1.00 38.19 83 ASN A O 1
ATOM 660 N N . VAL A 1 84 ? 12.707 -6.981 -1.724 1.00 39.81 84 VAL A N 1
ATOM 661 C CA . VAL A 1 84 ? 12.562 -8.412 -1.444 1.00 39.81 84 VAL A CA 1
ATOM 662 C C . VAL A 1 84 ? 12.563 -9.179 -2.772 1.00 39.81 84 VAL A C 1
ATOM 664 O O . VAL A 1 84 ? 11.859 -10.158 -2.964 1.00 39.81 84 VAL A O 1
ATOM 667 N N . THR A 1 85 ? 13.390 -8.754 -3.727 1.00 37.56 85 THR A N 1
ATOM 668 C CA . THR A 1 85 ? 13.944 -9.647 -4.731 1.00 37.56 85 THR A CA 1
ATOM 669 C C . THR A 1 85 ? 15.172 -10.304 -4.107 1.00 37.56 85 THR A C 1
ATOM 671 O O . THR A 1 85 ? 16.294 -9.851 -4.302 1.00 37.56 85 THR A O 1
ATOM 674 N N . GLY A 1 86 ? 14.945 -11.375 -3.344 1.00 34.28 86 GLY A N 1
ATOM 675 C CA . GLY A 1 86 ? 15.922 -12.462 -3.251 1.00 34.28 86 GLY A CA 1
ATOM 676 C C . GLY A 1 86 ? 17.030 -12.400 -2.197 1.00 34.28 86 GLY A C 1
ATOM 677 O O . GLY A 1 86 ? 18.051 -13.029 -2.429 1.00 34.28 86 GLY A O 1
ATOM 678 N N . ASP A 1 87 ? 16.843 -11.754 -1.045 1.00 28.98 87 ASP A N 1
ATOM 679 C CA . ASP A 1 87 ? 17.684 -12.026 0.139 1.00 28.98 87 ASP A CA 1
ATOM 680 C C . ASP A 1 87 ? 16.885 -11.848 1.442 1.00 28.98 87 ASP A C 1
ATOM 682 O O . ASP A 1 87 ? 17.234 -11.095 2.349 1.00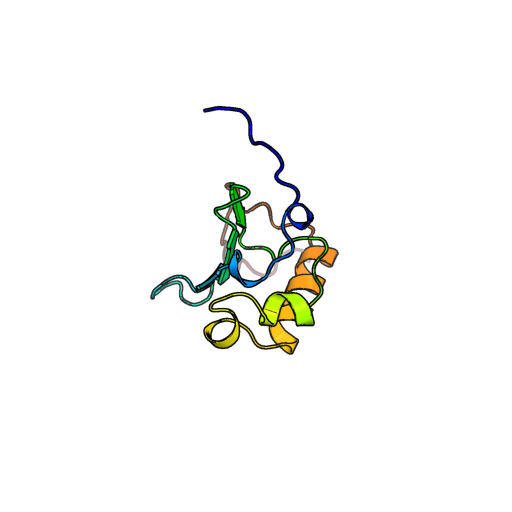 28.98 87 ASP A O 1
ATOM 686 N N . ALA A 1 88 ? 15.774 -12.580 1.560 1.00 33.62 88 ALA A N 1
ATOM 687 C CA . ALA A 1 88 ? 15.168 -12.849 2.859 1.00 33.62 88 ALA A CA 1
ATOM 688 C C . ALA A 1 88 ? 16.088 -13.793 3.657 1.00 33.62 88 ALA A C 1
ATOM 690 O O . ALA A 1 88 ? 15.813 -14.980 3.822 1.00 33.62 88 ALA A O 1
ATOM 691 N N . ARG A 1 89 ? 17.208 -13.269 4.164 1.00 32.22 89 ARG A N 1
ATOM 692 C CA . ARG A 1 89 ? 17.887 -13.854 5.320 1.00 32.22 89 ARG A CA 1
ATOM 693 C C . ARG A 1 89 ? 17.157 -13.392 6.572 1.00 32.22 89 ARG A C 1
ATOM 695 O O . ARG A 1 89 ? 17.585 -12.474 7.262 1.00 32.22 89 ARG A O 1
ATOM 702 N N . TRP A 1 90 ? 16.070 -14.088 6.885 1.00 37.34 90 TRP A N 1
ATOM 703 C CA . TRP A 1 90 ? 15.676 -14.275 8.275 1.00 37.34 90 TRP A CA 1
ATOM 704 C C . TRP A 1 90 ? 16.741 -15.150 8.953 1.00 37.34 90 TRP A C 1
ATOM 706 O O . TRP A 1 90 ? 16.629 -16.369 9.009 1.00 37.34 90 TRP A O 1
ATOM 716 N N . ALA A 1 91 ? 17.809 -14.518 9.432 1.00 33.06 91 ALA A N 1
ATOM 717 C CA . ALA A 1 91 ? 18.526 -14.972 10.615 1.00 33.06 91 ALA A CA 1
ATOM 718 C C . ALA A 1 91 ? 18.145 -13.943 11.688 1.00 33.06 91 ALA A C 1
ATOM 720 O O . ALA A 1 91 ? 18.500 -12.776 11.600 1.00 33.06 91 ALA A O 1
ATOM 721 N N . GLY A 1 92 ? 17.247 -14.257 12.615 1.00 31.25 92 GLY A N 1
ATOM 722 C CA . GLY A 1 92 ? 17.620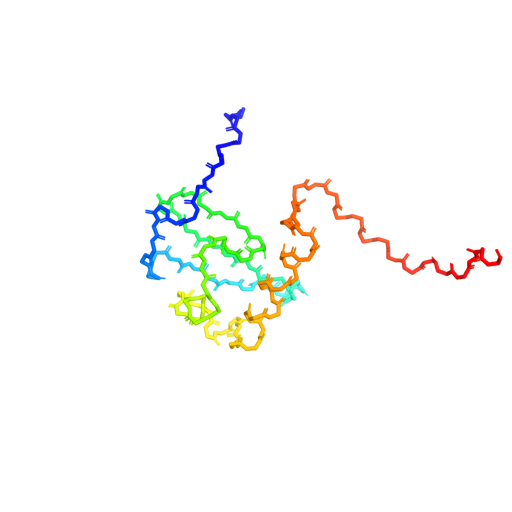 -15.194 13.657 1.00 31.25 92 GLY A CA 1
ATOM 723 C C . GLY A 1 92 ? 18.774 -14.582 14.443 1.00 31.25 92 GLY A C 1
ATOM 724 O O . GLY A 1 92 ? 19.923 -14.820 14.113 1.00 31.25 92 GLY A O 1
ATOM 725 N N . LEU A 1 93 ? 18.451 -13.727 15.412 1.00 44.50 93 LEU A N 1
ATOM 726 C CA . LEU A 1 93 ? 18.881 -13.940 16.791 1.00 44.50 93 LEU A CA 1
ATOM 727 C C . LEU A 1 93 ? 20.249 -14.648 16.940 1.00 44.50 93 LEU A C 1
ATOM 729 O O . LEU A 1 93 ? 20.299 -15.808 17.325 1.00 44.50 93 LEU A O 1
ATOM 733 N N . GLU A 1 94 ? 21.342 -13.942 16.666 1.00 37.25 94 GLU A N 1
ATOM 734 C CA . GLU A 1 94 ? 22.655 -14.207 17.268 1.00 37.25 94 GLU A CA 1
ATOM 735 C C . GLU A 1 94 ? 23.178 -12.849 17.741 1.00 37.25 94 GLU A C 1
ATOM 737 O O . GLU A 1 94 ? 23.546 -11.986 16.952 1.00 37.25 94 GLU A O 1
ATOM 742 N N . ASP A 1 95 ? 22.774 -12.457 18.943 1.00 38.19 95 ASP A N 1
ATOM 743 C CA . ASP A 1 95 ? 23.519 -12.657 20.187 1.00 38.19 95 ASP A CA 1
ATOM 744 C C . ASP A 1 95 ? 24.713 -11.707 20.301 1.00 38.19 95 ASP A C 1
ATOM 746 O O . ASP A 1 95 ? 25.434 -11.393 19.357 1.00 38.19 95 ASP A O 1
ATOM 750 N N . LYS A 1 96 ? 24.864 -11.225 21.527 1.00 47.56 96 LYS A N 1
ATOM 751 C CA . LYS A 1 96 ? 26.021 -10.513 22.033 1.00 47.56 96 LYS A CA 1
ATOM 752 C C . LYS A 1 96 ? 27.305 -11.092 21.439 1.00 47.56 96 LYS A C 1
ATOM 754 O O . LYS A 1 96 ? 27.643 -12.230 21.732 1.00 47.56 96 LYS A O 1
ATOM 759 N N . MET A 1 97 ? 28.086 -10.274 20.751 1.00 40.25 97 MET A N 1
ATOM 760 C CA . MET A 1 97 ? 29.543 -10.249 20.886 1.00 40.25 97 MET A CA 1
ATOM 761 C C . MET A 1 97 ? 30.091 -9.061 20.101 1.00 40.25 97 MET A C 1
ATOM 763 O O . MET A 1 97 ? 29.541 -8.681 19.075 1.00 40.25 97 MET A O 1
ATOM 767 N N . ASN A 1 98 ? 31.178 -8.499 20.626 1.00 37.41 98 ASN A N 1
ATOM 768 C CA . ASN A 1 98 ? 31.739 -7.162 20.398 1.00 37.41 98 ASN A CA 1
ATOM 769 C C . ASN A 1 98 ? 31.056 -6.129 21.316 1.00 37.41 98 ASN A C 1
ATOM 771 O O . ASN A 1 98 ? 30.184 -5.380 20.8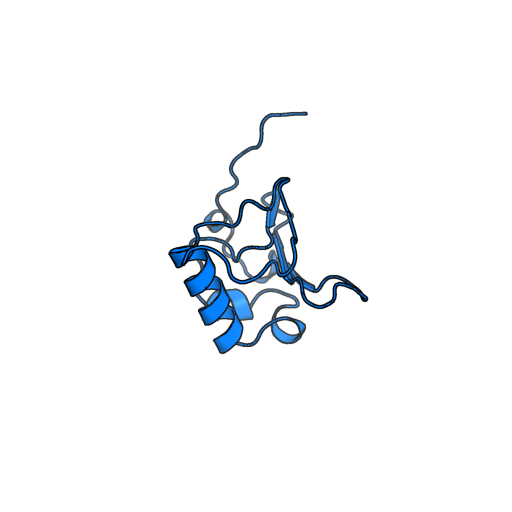91 1.00 37.41 98 ASN A O 1
ATOM 775 N N . SER A 1 99 ? 31.254 -6.139 22.639 1.00 40.31 99 SER A N 1
ATOM 776 C CA . SER A 1 99 ? 32.532 -6.201 23.375 1.00 40.31 99 SER A CA 1
ATOM 777 C C . SER A 1 99 ? 33.566 -5.193 22.892 1.00 40.31 99 SER A C 1
ATOM 779 O O . SER A 1 99 ? 33.843 -5.167 21.676 1.00 40.31 99 SER A O 1
#

Sequence (99 aa):
MPNGTVVDPITDKDPSHWVVERDPPPDVHVIFFQNPKIGYFSYDPPKGFTAEELVQFNGAEECLTLEEAKALITERNEKGTLNVTGDARWAGLEDKMNS

Radius of gyration: 15.44 Å; chains: 1; bounding box: 43×28×44 Å

Foldseek 3Di:
DPPPDPQQPVVDLDLAQKDWDADDPPRRVFIWIDRVVRGDIASQDHPPDQLVSQCSHHHNVVRDDSVRSVVSVVCCVVVPRPPPPPDPPPDDDDDDDDD

Organism: NCBI:txid231916